Protein AF-A0A6A6WYN2-F1 (afdb_monomer_lite)

Foldseek 3Di:
DDDDPDDDDDPPDDDDDWDWDDDPLDPPDIFTDDPVRHVVVVVVVCVDPVSVVSVVVVVVVVVVVVVVVVVVPD

Secondary structure (DSSP, 8-state):
-------PPPTT-------EEE-SSSTT-EEE-SSSS-HHHHHHHHTSHHHHHHHHHHHHHHHHHHHHHTTTT-

Sequence (74 aa):
MTTWSETVLPQGCIAKFVPRIRCFDCPGKLYTAGPEHSVANFQLHLKNRNHQNNLKEREIKEMASSDFEKVDSI

Radius of gyration: 20.7 Å; chains: 1; bounding box: 53×25×46 Å

pLDDT: mean 82.91, std 13.23, range [44.5, 97.12]

Organism: NCBI:txid1314802

Structure (mmCIF, N/CA/C/O backbone):
data_AF-A0A6A6WYN2-F1
#
_entry.id   AF-A0A6A6WYN2-F1
#
loop_
_atom_site.group_PDB
_atom_site.id
_atom_site.type_symbol
_atom_site.label_atom_id
_atom_site.label_alt_id
_atom_site.label_comp_id
_atom_site.label_asym_id
_atom_site.label_entity_id
_atom_site.label_seq_id
_atom_site.pdbx_PDB_ins_code
_atom_site.Cartn_x
_atom_site.Cartn_y
_atom_site.Cartn_z
_atom_site.occupancy
_atom_site.B_iso_or_equiv
_atom_site.auth_seq_id
_atom_site.auth_comp_id
_atom_site.auth_asym_id
_atom_site.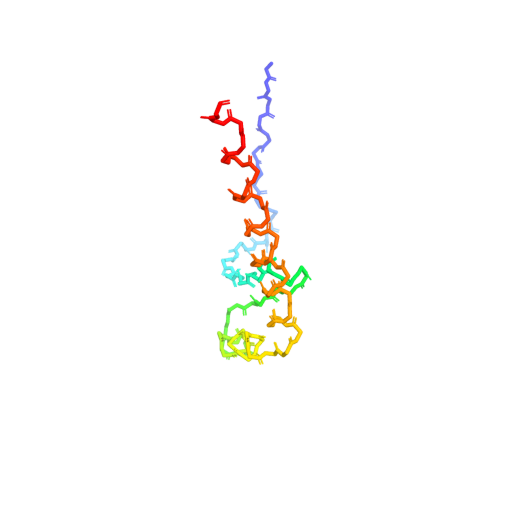auth_atom_id
_atom_site.pdbx_PDB_model_num
ATOM 1 N N . MET A 1 1 ? -18.235 15.465 -30.199 1.00 44.50 1 MET A N 1
ATOM 2 C CA . MET A 1 1 ? -17.368 14.378 -30.700 1.00 44.50 1 MET A CA 1
ATOM 3 C C . MET A 1 1 ? -16.149 14.329 -29.794 1.00 44.50 1 MET A C 1
ATOM 5 O O . MET A 1 1 ? -15.317 15.219 -29.875 1.00 44.50 1 MET A O 1
ATOM 9 N N . THR A 1 2 ? -16.103 13.402 -28.840 1.00 60.03 2 THR A N 1
ATOM 10 C CA . THR A 1 2 ? -14.989 13.267 -27.889 1.00 60.03 2 THR A CA 1
ATOM 11 C C . THR A 1 2 ? -13.876 12.455 -28.545 1.00 60.03 2 THR A C 1
ATOM 13 O O . THR A 1 2 ? -14.016 11.254 -28.758 1.00 60.03 2 THR A O 1
ATOM 16 N N . THR A 1 3 ? -12.784 13.122 -28.914 1.00 59.28 3 THR A N 1
ATOM 17 C CA . THR A 1 3 ? -11.557 12.484 -29.401 1.00 59.28 3 THR A CA 1
ATOM 18 C C . THR A 1 3 ? -10.823 11.862 -28.219 1.00 59.28 3 THR A C 1
ATOM 20 O O . THR A 1 3 ? -10.232 12.574 -27.408 1.00 59.28 3 THR A O 1
ATOM 23 N N . TRP A 1 4 ? -10.874 10.538 -28.106 1.00 61.97 4 TRP A N 1
ATOM 24 C CA . TRP A 1 4 ? -9.984 9.786 -27.229 1.00 61.97 4 TRP A CA 1
ATOM 25 C C . TRP A 1 4 ? -8.581 9.864 -27.826 1.00 61.97 4 TRP A C 1
ATOM 27 O O . TRP A 1 4 ? -8.343 9.376 -28.928 1.00 61.97 4 TRP A O 1
ATOM 37 N N . SER A 1 5 ? -7.671 10.551 -27.142 1.00 70.50 5 SER A N 1
ATOM 38 C CA . SER A 1 5 ? -6.270 10.627 -27.543 1.00 70.50 5 SER A CA 1
ATOM 39 C C . SER A 1 5 ? -5.633 9.247 -27.398 1.00 70.50 5 SER A C 1
ATOM 41 O O . SER A 1 5 ? -5.542 8.713 -26.292 1.00 70.50 5 SER A O 1
ATOM 43 N N . GLU A 1 6 ? -5.208 8.677 -28.517 1.00 71.56 6 GLU A N 1
ATOM 44 C CA . GLU A 1 6 ? -4.531 7.389 -28.584 1.00 71.56 6 GLU A CA 1
ATOM 45 C C . GLU A 1 6 ? -3.107 7.539 -28.027 1.00 71.56 6 GLU A C 1
ATOM 47 O O . GLU A 1 6 ? -2.206 8.074 -28.674 1.00 71.56 6 GLU A O 1
ATOM 52 N N . THR A 1 7 ? -2.910 7.143 -26.767 1.00 73.56 7 THR A N 1
ATOM 53 C CA . THR A 1 7 ? -1.615 7.265 -26.085 1.00 73.56 7 THR A CA 1
ATOM 54 C C . THR A 1 7 ? -0.678 6.146 -26.535 1.00 73.56 7 THR A C 1
ATOM 56 O O . THR A 1 7 ? -0.562 5.108 -25.884 1.00 73.56 7 THR A O 1
A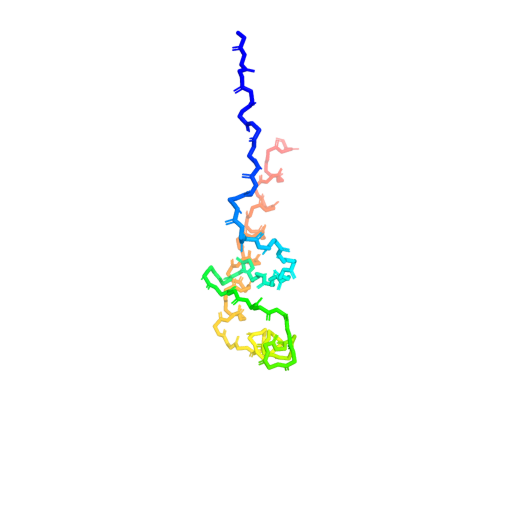TOM 59 N N . VAL A 1 8 ? 0.011 6.353 -27.653 1.00 81.19 8 VAL A N 1
ATOM 60 C CA . VAL A 1 8 ? 1.179 5.545 -28.024 1.00 81.19 8 VAL A CA 1
ATOM 61 C C . VAL A 1 8 ? 2.369 5.903 -27.129 1.00 81.19 8 VAL A C 1
ATOM 63 O O . VAL A 1 8 ? 2.634 7.075 -26.857 1.00 81.19 8 VAL A O 1
ATOM 66 N N . LEU A 1 9 ? 3.083 4.882 -26.640 1.00 84.69 9 LEU A N 1
ATOM 67 C CA . LEU A 1 9 ? 4.295 5.070 -25.837 1.00 84.69 9 LEU A CA 1
ATOM 68 C C . LEU A 1 9 ? 5.353 5.838 -26.654 1.00 84.69 9 LEU A C 1
ATOM 70 O O . LEU A 1 9 ? 5.512 5.553 -27.843 1.00 84.69 9 LEU A O 1
ATOM 74 N N . PRO A 1 10 ? 6.105 6.772 -26.042 1.00 88.44 10 PRO A N 1
ATOM 75 C CA . PRO A 1 10 ? 7.188 7.473 -26.727 1.00 88.44 10 PRO A CA 1
ATOM 76 C C . PRO A 1 10 ? 8.229 6.510 -27.318 1.00 88.44 10 PRO A C 1
ATOM 78 O O . PRO A 1 10 ? 8.498 5.440 -26.763 1.00 88.44 10 PRO A O 1
ATOM 81 N N . GLN A 1 11 ? 8.846 6.903 -28.438 1.00 87.19 11 GLN A N 1
ATOM 82 C CA . GLN A 1 11 ? 9.900 6.117 -29.087 1.00 87.19 11 GLN A CA 1
ATOM 83 C C . GLN A 1 11 ? 11.065 5.864 -28.115 1.00 87.19 11 GLN A C 1
ATOM 85 O O . GLN A 1 11 ? 11.519 6.772 -27.423 1.00 87.19 11 GLN A O 1
ATOM 90 N N . GLY A 1 12 ? 11.542 4.618 -28.055 1.00 89.00 12 GLY A N 1
ATOM 91 C CA . GLY A 1 12 ? 12.618 4.202 -27.147 1.00 89.00 12 GLY A CA 1
ATOM 92 C C . GLY A 1 12 ? 12.166 3.829 -25.728 1.00 89.00 12 GLY A C 1
ATOM 93 O O . GLY A 1 12 ? 12.989 3.370 -24.936 1.00 89.00 12 GLY A O 1
ATOM 94 N N . CYS A 1 13 ? 10.879 3.966 -25.392 1.00 89.00 13 CYS A N 1
ATOM 95 C CA . CYS A 1 13 ? 10.335 3.499 -24.117 1.00 89.00 13 CYS A CA 1
ATOM 96 C C . CYS A 1 13 ? 9.790 2.064 -24.214 1.00 89.00 13 CYS A C 1
ATOM 98 O O . CYS A 1 13 ? 9.165 1.682 -25.199 1.00 89.00 13 CYS A O 1
ATOM 100 N N . ILE A 1 14 ? 9.978 1.280 -23.147 1.00 89.19 14 ILE A N 1
ATOM 101 C CA . ILE A 1 14 ? 9.396 -0.062 -22.993 1.00 89.19 14 ILE A CA 1
ATOM 102 C C . ILE A 1 14 ? 8.458 -0.034 -21.789 1.00 89.19 14 ILE A C 1
ATOM 104 O O . ILE A 1 14 ? 8.894 0.244 -20.669 1.00 89.19 14 ILE A O 1
ATOM 108 N N . ALA A 1 15 ? 7.182 -0.356 -21.997 1.00 88.00 15 ALA A N 1
ATOM 109 C CA . ALA A 1 15 ? 6.269 -0.595 -20.887 1.00 88.00 15 ALA A CA 1
ATOM 110 C C . ALA A 1 15 ? 6.627 -1.911 -20.190 1.00 88.00 15 ALA A C 1
ATOM 112 O O . ALA A 1 15 ? 6.823 -2.944 -20.830 1.00 88.00 15 ALA A O 1
ATOM 113 N N . LYS A 1 16 ? 6.701 -1.873 -18.860 1.00 86.88 16 LYS A N 1
ATOM 114 C CA . LYS A 1 16 ? 6.932 -3.052 -18.026 1.00 86.88 16 LYS A CA 1
ATOM 115 C C . LYS A 1 16 ? 5.828 -3.161 -16.992 1.00 86.88 16 LYS A C 1
ATOM 117 O O . LYS A 1 16 ? 5.447 -2.167 -16.376 1.00 86.88 16 LYS A O 1
ATOM 122 N N . PHE A 1 17 ? 5.347 -4.380 -16.777 1.00 86.12 17 PHE A N 1
ATOM 123 C CA . PHE A 1 17 ? 4.445 -4.665 -15.674 1.00 86.12 17 PHE A CA 1
ATOM 124 C C . PHE A 1 17 ? 5.247 -4.764 -14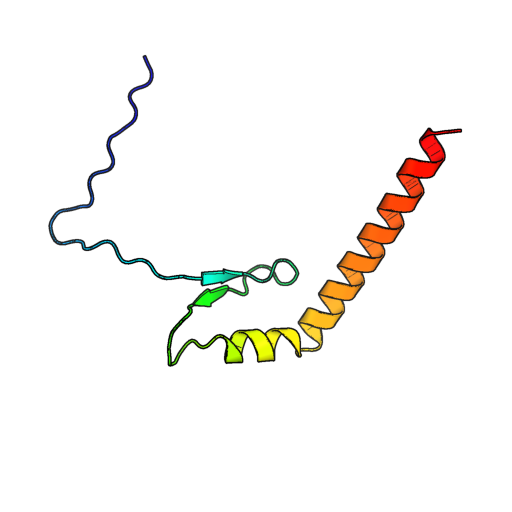.374 1.00 86.12 17 PHE A C 1
ATOM 126 O O . PHE A 1 17 ? 6.117 -5.622 -14.237 1.00 86.12 17 PHE A O 1
ATOM 133 N N . VAL A 1 18 ? 4.956 -3.871 -13.427 1.00 85.19 18 VAL A N 1
ATOM 134 C CA . VAL A 1 18 ? 5.587 -3.845 -12.103 1.00 85.19 18 VAL A CA 1
ATOM 135 C C . VAL A 1 18 ? 4.480 -3.913 -11.051 1.00 85.19 18 VAL A C 1
ATOM 137 O O . VAL A 1 18 ? 3.890 -2.878 -10.724 1.00 85.19 18 VAL A O 1
ATOM 140 N N . PRO A 1 19 ? 4.147 -5.111 -10.538 1.00 86.06 19 PRO A N 1
ATOM 141 C CA . PRO A 1 19 ? 3.088 -5.250 -9.552 1.00 86.06 19 PRO A CA 1
ATOM 142 C C . PRO A 1 19 ? 3.458 -4.518 -8.260 1.00 86.06 19 PRO A C 1
ATOM 144 O O . PRO A 1 19 ? 4.594 -4.593 -7.777 1.00 86.06 19 PRO A O 1
ATOM 147 N N . ARG A 1 20 ? 2.481 -3.799 -7.696 1.00 89.56 20 ARG A N 1
ATOM 148 C CA . ARG A 1 20 ? 2.640 -3.073 -6.434 1.00 89.56 20 ARG A CA 1
ATOM 149 C C . ARG A 1 20 ? 1.532 -3.433 -5.457 1.00 89.56 20 ARG A C 1
ATOM 151 O O . ARG A 1 20 ? 0.357 -3.403 -5.810 1.00 89.56 20 ARG A O 1
ATOM 158 N N . ILE A 1 21 ? 1.919 -3.719 -4.223 1.00 90.69 21 ILE A N 1
ATOM 159 C CA . ILE A 1 21 ? 1.016 -4.034 -3.120 1.00 90.69 21 ILE A CA 1
ATOM 160 C C . ILE A 1 21 ? 0.784 -2.753 -2.315 1.00 90.69 21 ILE A C 1
ATOM 162 O O . ILE A 1 21 ? 1.740 -2.097 -1.889 1.00 90.69 21 ILE A O 1
ATOM 166 N N . ARG A 1 22 ? -0.486 -2.391 -2.119 1.00 92.00 22 ARG A N 1
ATOM 167 C CA . ARG A 1 22 ? -0.916 -1.258 -1.285 1.00 92.00 22 ARG A CA 1
ATOM 168 C C . ARG A 1 22 ? -1.541 -1.761 0.007 1.00 92.00 22 ARG A C 1
ATOM 170 O O . ARG A 1 22 ? -2.354 -2.677 -0.035 1.00 92.00 22 ARG A O 1
ATOM 177 N N . CYS A 1 23 ? -1.201 -1.122 1.123 1.00 94.12 23 CYS A N 1
ATOM 178 C CA . CYS A 1 23 ? -1.973 -1.251 2.355 1.00 94.12 23 CYS A CA 1
ATOM 179 C C . CYS A 1 23 ? -3.086 -0.195 2.357 1.00 94.12 23 CYS A C 1
ATOM 181 O O . CYS A 1 23 ? -2.800 0.988 2.176 1.00 94.12 23 CYS A O 1
ATOM 183 N N . PHE A 1 24 ? -4.336 -0.611 2.559 1.00 93.19 24 PHE A N 1
ATOM 184 C CA . PHE A 1 24 ? -5.467 0.317 2.658 1.00 93.19 24 PHE A CA 1
ATOM 185 C C . PHE A 1 24 ? -5.523 1.029 4.014 1.00 93.19 24 PHE A C 1
ATOM 187 O O . PHE A 1 24 ? -5.916 2.189 4.070 1.00 93.19 24 PHE A O 1
ATOM 194 N N . ASP A 1 25 ? -5.049 0.382 5.081 1.00 95.25 25 ASP A N 1
ATOM 195 C CA . ASP A 1 25 ? -5.022 0.951 6.436 1.00 95.25 25 ASP A CA 1
ATOM 196 C C . ASP A 1 25 ? -3.832 1.900 6.662 1.00 95.25 25 ASP A C 1
ATOM 198 O O . ASP A 1 25 ? -3.799 2.668 7.622 1.00 95.25 25 ASP A O 1
ATOM 202 N N . CYS A 1 26 ? -2.817 1.858 5.795 1.00 95.88 26 CYS A N 1
ATOM 203 C CA . CYS A 1 26 ? -1.614 2.684 5.899 1.00 95.88 26 CYS A CA 1
ATOM 204 C C . CYS A 1 26 ? -1.378 3.467 4.597 1.00 95.88 26 CYS A C 1
ATOM 206 O O . CYS A 1 26 ? -0.614 3.009 3.735 1.00 95.88 26 CYS A O 1
ATOM 208 N N . PRO A 1 27 ? -1.989 4.658 4.442 1.00 92.50 27 PRO A N 1
ATOM 209 C CA . PRO A 1 27 ? -1.831 5.463 3.237 1.00 92.50 27 PRO A CA 1
ATOM 210 C C . PRO A 1 27 ? -0.356 5.812 2.998 1.00 92.50 27 PRO A C 1
ATOM 212 O O . PRO A 1 27 ? 0.409 6.086 3.921 1.00 92.50 27 PRO A O 1
ATOM 215 N N . GLY A 1 28 ? 0.066 5.749 1.735 1.00 90.06 28 GLY A N 1
ATOM 216 C CA . GLY A 1 28 ? 1.454 5.994 1.330 1.00 90.06 28 GLY A CA 1
ATOM 217 C C . GLY A 1 28 ? 2.405 4.799 1.490 1.00 90.06 28 GLY A C 1
ATOM 218 O O . GLY A 1 28 ? 3.509 4.839 0.944 1.00 90.06 28 GLY A O 1
ATOM 219 N N . LYS A 1 29 ? 2.007 3.705 2.159 1.00 90.06 29 LYS A N 1
ATOM 220 C CA . LYS A 1 29 ? 2.804 2.466 2.195 1.00 90.06 29 LYS A CA 1
ATOM 221 C C . LYS A 1 29 ? 2.545 1.625 0.943 1.00 90.06 29 LYS A C 1
ATOM 223 O O . LYS A 1 29 ? 1.480 1.035 0.769 1.00 90.06 29 LYS A O 1
ATOM 228 N N . LEU A 1 30 ? 3.550 1.578 0.070 1.00 90.00 30 LEU A N 1
ATOM 229 C CA . LEU A 1 30 ? 3.498 0.927 -1.235 1.00 90.00 30 LEU A CA 1
ATOM 230 C C . LEU A 1 30 ? 4.729 0.038 -1.423 1.00 90.00 30 LEU A C 1
ATOM 232 O O . LEU A 1 30 ? 5.859 0.521 -1.376 1.00 90.00 30 LEU A O 1
ATOM 236 N N . TYR A 1 31 ? 4.504 -1.245 -1.683 1.00 89.44 31 TYR A N 1
ATOM 237 C CA . TYR A 1 31 ? 5.564 -2.237 -1.845 1.00 89.44 31 TYR A CA 1
ATOM 238 C C . TYR A 1 31 ? 5.633 -2.663 -3.306 1.00 89.44 31 TYR A C 1
ATOM 240 O O . TYR A 1 31 ? 4.625 -3.037 -3.898 1.00 89.44 31 TYR A O 1
ATOM 248 N N . THR A 1 32 ? 6.813 -2.569 -3.909 1.00 86.62 32 THR A N 1
ATOM 249 C CA . THR A 1 32 ? 7.096 -3.197 -5.208 1.00 86.62 32 THR A CA 1
ATOM 250 C C . THR A 1 32 ? 7.236 -4.696 -4.979 1.00 86.62 32 THR A C 1
ATOM 252 O O . THR A 1 32 ? 7.764 -5.053 -3.939 1.00 86.62 32 THR A O 1
ATOM 255 N N . ALA A 1 33 ? 6.781 -5.559 -5.888 1.00 77.19 33 ALA A N 1
ATOM 256 C CA . ALA A 1 33 ? 7.043 -6.997 -5.796 1.00 77.19 33 ALA A CA 1
ATOM 257 C C . ALA A 1 33 ? 8.280 -7.384 -6.634 1.00 77.19 33 ALA A C 1
ATOM 259 O O . ALA A 1 33 ? 8.321 -7.133 -7.838 1.00 77.19 33 ALA A O 1
ATOM 260 N N . GLY A 1 34 ? 9.288 -7.983 -5.996 1.00 73.00 34 GLY A N 1
ATOM 261 C CA . GLY A 1 34 ? 10.519 -8.496 -6.612 1.00 73.00 34 GLY A CA 1
ATOM 262 C C . GLY A 1 34 ? 11.408 -9.244 -5.601 1.00 73.00 34 GLY A C 1
ATOM 263 O O . GLY A 1 34 ? 11.091 -9.233 -4.414 1.00 73.00 34 GLY A O 1
ATOM 264 N N . PRO A 1 35 ? 12.515 -9.884 -6.026 1.00 69.44 35 PRO A N 1
ATOM 265 C CA . PRO A 1 35 ? 13.388 -10.664 -5.135 1.00 69.44 35 PRO A CA 1
ATOM 266 C C . PRO A 1 35 ? 13.914 -9.858 -3.932 1.00 69.44 35 PRO A C 1
ATOM 268 O O . PRO A 1 35 ? 13.785 -10.303 -2.796 1.00 69.44 35 PRO A O 1
ATOM 271 N N . GLU A 1 36 ? 14.363 -8.621 -4.173 1.00 67.00 36 GLU A N 1
ATOM 272 C CA . GLU A 1 36 ? 14.824 -7.675 -3.135 1.00 67.00 36 GLU A CA 1
ATOM 273 C C . GLU A 1 36 ? 13.681 -6.823 -2.540 1.00 67.00 36 GLU A C 1
ATOM 275 O O . GLU A 1 36 ? 13.778 -6.261 -1.450 1.00 67.00 36 GLU A O 1
ATOM 280 N N . HIS A 1 37 ? 12.551 -6.739 -3.247 1.00 65.94 37 HIS A N 1
ATOM 281 C CA . HIS A 1 37 ? 11.346 -6.012 -2.843 1.00 65.94 37 HIS A CA 1
ATOM 282 C C . HIS A 1 37 ? 10.236 -7.025 -2.568 1.00 65.94 37 HIS A C 1
ATOM 284 O O . HIS A 1 37 ? 9.246 -7.138 -3.283 1.00 65.94 37 HIS A O 1
ATOM 290 N N . SER A 1 38 ? 10.475 -7.887 -1.591 1.00 73.75 38 SER A N 1
ATOM 291 C CA . SER A 1 38 ? 9.698 -9.112 -1.457 1.00 73.75 38 SER A CA 1
ATOM 292 C C . SER A 1 38 ? 8.350 -8.890 -0.769 1.00 73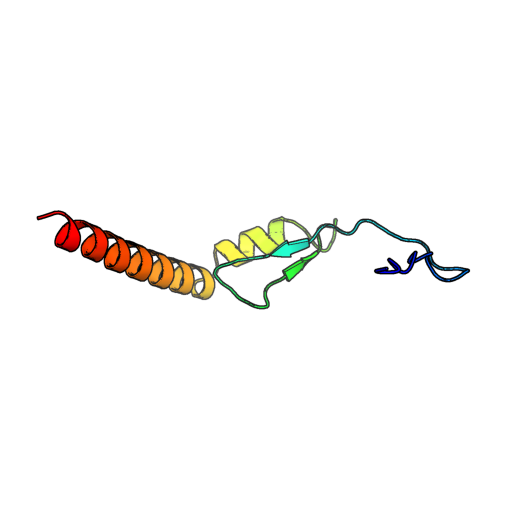.75 38 SER A C 1
ATOM 294 O O . SER A 1 38 ? 8.153 -7.967 0.027 1.00 73.75 38 SER A O 1
ATOM 296 N N . VAL A 1 39 ? 7.432 -9.829 -1.012 1.00 81.88 39 VAL A N 1
ATOM 297 C CA . VAL A 1 39 ? 6.213 -10.028 -0.211 1.00 81.88 39 VAL A CA 1
ATOM 298 C C . VAL A 1 39 ? 6.546 -10.121 1.286 1.00 81.88 39 VAL A C 1
ATOM 300 O O . VAL A 1 39 ? 5.751 -9.683 2.113 1.00 81.88 39 VAL A O 1
ATOM 303 N N . ALA A 1 40 ? 7.739 -10.603 1.651 1.00 86.81 40 ALA A N 1
ATOM 304 C CA . ALA A 1 40 ? 8.172 -10.685 3.043 1.00 86.81 40 ALA A CA 1
ATOM 305 C C . ALA A 1 40 ? 8.268 -9.305 3.718 1.00 86.81 40 ALA A C 1
ATOM 307 O O . ALA A 1 40 ? 7.837 -9.154 4.860 1.00 86.81 40 ALA A O 1
ATOM 308 N N . ASN A 1 41 ? 8.725 -8.265 3.011 1.00 87.88 41 ASN A N 1
ATOM 309 C CA . ASN A 1 41 ? 8.738 -6.899 3.551 1.00 87.88 41 ASN A CA 1
ATOM 310 C C . ASN A 1 41 ? 7.321 -6.382 3.833 1.00 87.88 41 ASN A C 1
ATOM 312 O O . ASN A 1 41 ? 7.090 -5.690 4.828 1.00 87.88 41 ASN A O 1
ATOM 316 N N . PHE A 1 42 ? 6.356 -6.753 2.988 1.00 91.56 42 PHE A N 1
ATOM 317 C CA . PHE A 1 42 ? 4.951 -6.447 3.232 1.00 91.56 42 PHE A CA 1
ATOM 318 C C . PHE A 1 42 ? 4.398 -7.241 4.426 1.00 91.56 42 PHE A C 1
ATOM 320 O O . PHE A 1 42 ? 3.715 -6.677 5.274 1.00 91.56 42 PHE A O 1
ATOM 327 N N . GLN A 1 43 ? 4.761 -8.517 4.573 1.00 91.75 43 GLN A N 1
ATOM 328 C CA . GLN A 1 43 ? 4.376 -9.322 5.740 1.00 91.75 43 GLN A CA 1
ATOM 329 C C . GLN A 1 43 ? 4.926 -8.749 7.055 1.00 91.75 43 GLN A C 1
ATOM 331 O O . GLN A 1 43 ? 4.227 -8.752 8.068 1.00 91.75 43 GLN A O 1
ATOM 336 N N . LEU A 1 44 ? 6.153 -8.218 7.054 1.00 93.50 44 LEU A N 1
ATOM 337 C CA . LEU A 1 44 ? 6.714 -7.519 8.214 1.00 93.50 44 LEU A CA 1
ATOM 338 C C . LEU A 1 44 ? 5.929 -6.247 8.545 1.00 93.50 44 LEU A C 1
ATOM 340 O O . LEU A 1 44 ? 5.694 -5.955 9.716 1.00 93.50 44 LEU A O 1
ATOM 344 N N . HIS A 1 45 ? 5.477 -5.515 7.526 1.00 93.62 45 HIS A N 1
ATOM 345 C CA . HIS A 1 45 ? 4.609 -4.359 7.719 1.00 93.62 45 HIS A CA 1
ATOM 346 C C . HIS A 1 45 ? 3.290 -4.722 8.404 1.00 93.62 45 HIS A C 1
ATOM 348 O O . HIS A 1 45 ? 2.901 -4.017 9.335 1.00 93.62 45 HIS A O 1
ATOM 354 N N . LEU A 1 46 ? 2.663 -5.841 8.029 1.00 95.19 46 LEU A N 1
ATOM 355 C CA . LEU A 1 46 ? 1.436 -6.311 8.681 1.00 95.19 46 LEU A CA 1
ATOM 356 C C . LEU A 1 46 ? 1.645 -6.618 10.173 1.00 95.19 46 LEU A C 1
ATOM 358 O O . LEU A 1 46 ? 0.739 -6.439 10.979 1.00 95.19 46 LEU A O 1
ATOM 362 N N . LYS A 1 47 ? 2.850 -7.037 10.573 1.00 95.69 47 LYS A N 1
ATOM 363 C CA . LYS A 1 47 ? 3.194 -7.297 11.984 1.00 95.69 47 LYS A CA 1
ATOM 364 C C . LYS A 1 47 ? 3.551 -6.032 12.772 1.00 95.69 47 LYS A C 1
ATOM 366 O O . LYS A 1 47 ? 3.725 -6.101 13.986 1.00 95.69 47 LYS A O 1
ATOM 371 N N . ASN A 1 48 ? 3.686 -4.880 12.115 1.00 95.88 48 ASN A N 1
ATOM 372 C CA . ASN A 1 48 ? 4.047 -3.635 12.782 1.00 95.88 48 ASN A CA 1
ATOM 373 C C . ASN A 1 48 ? 2.875 -3.106 13.627 1.00 95.88 48 ASN A C 1
ATOM 375 O O . ASN A 1 48 ? 1.738 -3.036 13.161 1.00 95.88 48 ASN A O 1
ATOM 379 N N . ARG A 1 49 ? 3.169 -2.656 14.853 1.00 96.75 49 ARG A N 1
ATOM 380 C CA . ARG A 1 49 ? 2.189 -2.077 15.782 1.00 96.75 49 ARG A CA 1
ATOM 381 C C . ARG A 1 49 ? 1.389 -0.928 15.167 1.00 96.75 49 ARG A C 1
ATOM 383 O O . ARG A 1 49 ? 0.193 -0.840 15.414 1.00 96.75 49 ARG A O 1
ATOM 390 N N . ASN A 1 50 ? 2.014 -0.078 14.354 1.00 95.88 50 ASN A N 1
ATOM 391 C CA . ASN A 1 50 ? 1.309 1.055 13.747 1.00 95.88 50 ASN A CA 1
ATOM 392 C C . ASN A 1 50 ? 0.215 0.587 12.779 1.00 95.88 50 ASN A C 1
ATOM 394 O O . ASN A 1 50 ? -0.894 1.099 12.823 1.00 95.88 50 ASN A O 1
ATOM 398 N N . HIS A 1 51 ? 0.501 -0.424 11.954 1.00 96.94 51 HIS A N 1
ATOM 399 C CA . HIS A 1 51 ? -0.508 -1.006 11.070 1.00 96.94 51 HIS A CA 1
ATOM 400 C C . HIS A 1 51 ? -1.652 -1.641 11.873 1.00 96.94 51 HIS A C 1
ATOM 402 O O . HIS A 1 51 ? -2.819 -1.401 11.582 1.00 96.94 51 HIS A O 1
ATOM 408 N N . GLN A 1 52 ? -1.318 -2.384 12.930 1.00 97.12 52 GLN A N 1
ATOM 409 C CA . GLN A 1 52 ? -2.300 -3.007 13.822 1.00 97.12 52 GLN A CA 1
ATOM 410 C C . GLN A 1 52 ? -3.204 -1.982 14.527 1.00 97.12 52 GLN A C 1
ATOM 412 O O . GLN A 1 52 ? -4.385 -2.246 14.728 1.00 97.12 52 GLN A O 1
ATOM 417 N N . ASN A 1 53 ? -2.679 -0.810 14.894 1.00 96.94 53 ASN A N 1
ATOM 418 C CA . ASN A 1 53 ? -3.491 0.267 15.464 1.00 96.94 53 ASN A CA 1
ATOM 419 C C . ASN A 1 53 ? -4.477 0.827 14.430 1.00 96.94 53 ASN A C 1
ATOM 421 O O . ASN A 1 53 ? -5.663 0.927 14.724 1.00 96.94 53 ASN A O 1
ATOM 42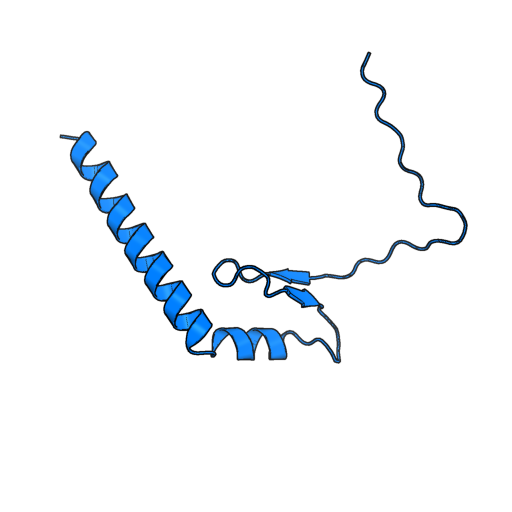5 N N . ASN A 1 54 ? -4.010 1.103 13.209 1.00 96.31 54 ASN A N 1
ATOM 426 C CA . ASN A 1 54 ? -4.868 1.603 12.134 1.00 96.31 54 ASN A CA 1
ATOM 427 C C . ASN A 1 54 ? -5.979 0.601 11.770 1.00 96.31 54 ASN A C 1
ATOM 429 O O . ASN A 1 54 ? -7.113 1.000 11.517 1.00 96.31 54 ASN A O 1
ATOM 433 N N . LEU A 1 55 ? -5.674 -0.704 11.785 1.00 96.31 55 LEU A N 1
ATOM 434 C CA . LEU A 1 55 ? -6.676 -1.759 11.601 1.00 96.31 55 LEU A CA 1
ATOM 435 C C . LEU A 1 55 ? -7.779 -1.695 12.663 1.00 96.31 55 LEU A C 1
ATOM 437 O O . LEU A 1 55 ? -8.954 -1.746 12.316 1.00 96.31 55 LEU A O 1
ATOM 441 N N . LYS A 1 56 ? -7.414 -1.538 13.941 1.00 95.94 56 LYS A N 1
ATOM 442 C CA . LYS A 1 56 ? -8.391 -1.429 15.036 1.00 95.94 56 LYS A CA 1
ATOM 443 C C . LYS A 1 56 ? -9.269 -0.192 14.900 1.00 95.94 56 LYS A C 1
ATOM 445 O O . LYS A 1 56 ? -10.469 -0.266 15.134 1.00 95.94 56 LYS A O 1
ATOM 450 N N . GLU A 1 57 ? -8.690 0.940 14.511 1.00 95.06 57 GLU A N 1
ATOM 451 C CA . GLU A 1 57 ? -9.454 2.166 14.256 1.00 95.06 57 GLU A CA 1
ATOM 452 C C . GLU A 1 57 ? -10.471 1.965 13.127 1.00 95.06 57 GLU A C 1
ATOM 454 O O . GLU A 1 57 ? -11.621 2.393 13.253 1.00 95.06 57 GLU A O 1
ATOM 459 N N . ARG A 1 58 ? -10.077 1.260 12.056 1.00 94.50 58 ARG A N 1
ATOM 460 C CA . ARG A 1 58 ? -10.998 0.873 10.982 1.00 94.50 58 ARG A CA 1
ATOM 461 C C . ARG A 1 58 ? -12.122 -0.009 11.516 1.00 94.50 58 ARG A C 1
ATOM 463 O O . ARG A 1 58 ? -13.278 0.312 11.286 1.00 94.50 58 ARG A O 1
ATOM 470 N N . GLU A 1 59 ? -11.809 -1.069 12.254 1.00 94.31 59 GLU A N 1
ATOM 471 C CA . GLU A 1 59 ? -12.818 -1.981 12.815 1.00 94.31 59 GLU A CA 1
ATOM 472 C C . GLU A 1 59 ? -13.820 -1.266 13.733 1.00 94.31 59 GLU A C 1
ATOM 474 O O . GLU A 1 59 ? -15.021 -1.510 13.637 1.00 94.31 59 GLU A O 1
ATOM 479 N N . ILE A 1 60 ? -13.350 -0.343 14.578 1.00 93.81 60 ILE A N 1
ATOM 480 C CA . ILE A 1 60 ? -14.220 0.464 15.448 1.00 93.81 60 ILE A CA 1
ATOM 481 C C . ILE A 1 60 ? -15.163 1.333 14.611 1.00 93.81 60 ILE A C 1
ATOM 483 O O . ILE A 1 60 ? -16.354 1.420 14.912 1.00 93.81 60 ILE A O 1
ATOM 487 N N . LYS A 1 61 ? -14.647 1.964 13.550 1.00 90.31 61 LYS A N 1
ATOM 488 C CA . LYS A 1 61 ? -15.459 2.782 12.647 1.00 90.31 61 LYS A CA 1
ATOM 489 C C . LYS A 1 61 ? -16.523 1.950 11.926 1.00 90.31 61 LYS A C 1
ATOM 491 O O . LYS A 1 61 ? -17.668 2.387 11.861 1.00 90.31 61 LYS A O 1
ATOM 496 N N . GLU A 1 62 ? -16.153 0.777 11.413 1.00 89.19 62 GLU A N 1
ATOM 497 C CA . GLU A 1 62 ? -17.076 -0.136 10.724 1.00 89.19 62 GLU A CA 1
ATOM 498 C C . GLU A 1 62 ? -18.200 -0.603 11.663 1.00 89.19 62 GLU A C 1
ATOM 500 O O . GLU A 1 62 ? -19.376 -0.584 11.288 1.00 89.19 62 GLU A O 1
ATOM 505 N N . MET A 1 63 ? -17.860 -0.942 12.913 1.00 86.00 63 MET A N 1
ATOM 506 C CA . MET A 1 63 ? -18.849 -1.305 13.931 1.00 86.00 63 MET A CA 1
ATOM 507 C C . MET A 1 63 ? -19.836 -0.156 14.178 1.00 86.00 63 MET A C 1
ATOM 509 O O . MET A 1 63 ? -21.045 -0.358 14.091 1.00 86.00 63 MET A O 1
ATOM 513 N N . ALA A 1 64 ? -19.328 1.066 14.372 1.00 80.50 64 ALA A N 1
ATOM 514 C CA . ALA A 1 64 ? -20.161 2.245 14.604 1.00 80.50 64 ALA A CA 1
ATOM 515 C C . ALA A 1 64 ? -21.083 2.584 13.417 1.00 80.50 64 ALA A C 1
ATOM 517 O O . ALA A 1 64 ? -22.200 3.052 13.629 1.00 80.50 64 ALA A O 1
ATOM 518 N N . SER A 1 65 ? -20.656 2.340 12.171 1.00 74.50 65 SER A N 1
ATOM 519 C CA . SER A 1 65 ? -21.542 2.506 11.009 1.00 74.50 65 SER A CA 1
ATOM 520 C C . SER A 1 65 ? -22.650 1.455 10.943 1.00 74.50 65 SER A C 1
ATOM 522 O O . SER A 1 65 ? -23.768 1.787 10.559 1.00 74.50 65 SER A O 1
ATOM 524 N N . SER A 1 66 ? -22.375 0.213 11.353 1.00 70.75 66 SER A N 1
ATOM 525 C CA . SER A 1 66 ? -23.369 -0.868 11.306 1.00 70.75 66 SER A CA 1
ATOM 526 C C . SER A 1 66 ? -24.511 -0.701 12.318 1.00 70.75 66 SER A C 1
ATOM 528 O O . SER A 1 66 ? -25.610 -1.217 12.107 1.00 70.75 66 SER A O 1
ATOM 530 N N . ASP A 1 67 ? -24.274 0.056 13.392 1.00 63.78 67 ASP A N 1
ATOM 531 C CA . ASP A 1 67 ? -25.292 0.378 14.394 1.00 63.78 67 ASP A CA 1
ATOM 532 C C . ASP A 1 67 ? -26.280 1.448 13.900 1.00 63.78 67 ASP A C 1
ATOM 534 O O . ASP A 1 67 ? -27.440 1.451 14.311 1.00 63.78 67 ASP A O 1
ATOM 538 N N . PHE A 1 68 ? -25.858 2.322 12.978 1.00 57.16 68 PHE A N 1
ATOM 539 C CA . PHE A 1 68 ? -26.714 3.379 12.436 1.00 57.16 68 PHE A CA 1
ATOM 540 C C . PHE A 1 68 ? -27.765 2.831 11.457 1.00 57.16 68 PHE A C 1
ATOM 542 O O . PHE A 1 68 ? -28.932 3.187 11.553 1.00 57.16 68 PHE A O 1
ATOM 549 N N . GLU A 1 69 ? -27.416 1.881 10.582 1.00 60.94 69 GLU A N 1
ATOM 550 C CA . GLU A 1 69 ? -28.383 1.311 9.622 1.00 60.94 69 GLU A CA 1
ATOM 551 C C . GLU A 1 69 ? -29.538 0.541 10.292 1.00 60.94 69 GLU A C 1
ATOM 553 O O . GLU A 1 69 ? -30.618 0.398 9.716 1.00 60.94 69 GLU A O 1
ATOM 558 N N . LYS A 1 70 ? -29.350 0.064 11.530 1.00 59.94 70 LYS A N 1
ATOM 559 C CA . LYS A 1 70 ? -30.411 -0.613 12.291 1.00 59.94 70 LYS A CA 1
ATOM 560 C C . LYS A 1 70 ? -31.431 0.336 12.917 1.00 59.94 70 LYS A C 1
ATOM 562 O O . LYS A 1 70 ? -32.523 -0.131 13.233 1.00 59.94 70 LYS A O 1
ATOM 567 N N . VAL A 1 71 ? -31.114 1.621 13.103 1.00 60.59 71 VAL A N 1
ATOM 568 C CA . VAL A 1 71 ? -32.056 2.578 13.712 1.00 60.59 71 VAL A CA 1
ATOM 569 C C . VAL A 1 71 ? -33.093 3.096 12.710 1.00 60.59 71 VAL A C 1
ATOM 571 O O . VAL A 1 71 ? -34.223 3.362 13.099 1.00 60.59 71 VAL A O 1
ATOM 574 N N . ASP A 1 72 ? -32.754 3.134 11.418 1.00 60.25 72 ASP A N 1
ATOM 575 C C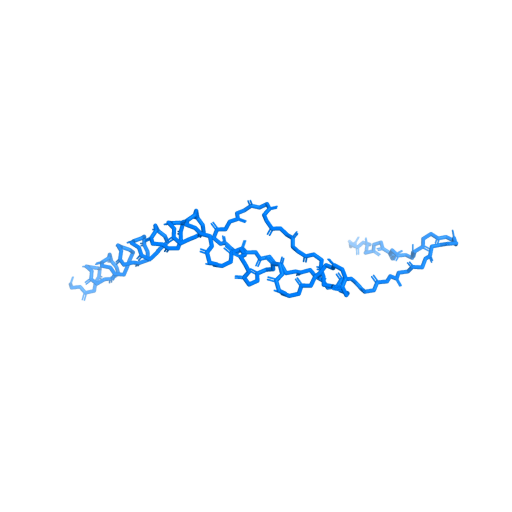A . ASP A 1 72 ? -33.632 3.638 10.350 1.00 60.25 72 ASP A CA 1
ATOM 576 C C . ASP A 1 72 ? -34.648 2.592 9.839 1.00 60.25 72 ASP A C 1
ATOM 578 O O . ASP A 1 72 ? -35.444 2.874 8.945 1.00 60.25 72 ASP A O 1
ATOM 582 N N . SER A 1 73 ? -34.625 1.371 10.391 1.00 59.75 73 SER A N 1
ATOM 583 C CA . SER A 1 73 ? -35.519 0.262 10.012 1.00 59.75 73 SER A CA 1
ATOM 584 C C . SER A 1 73 ? -36.612 -0.054 11.050 1.00 59.75 73 SER A C 1
ATOM 586 O O . SER A 1 73 ? -37.213 -1.129 10.974 1.00 59.75 73 SER A O 1
ATOM 588 N N . ILE A 1 74 ? -36.864 0.836 12.020 1.00 59.84 74 ILE A N 1
ATOM 589 C CA . ILE A 1 74 ? -37.946 0.715 13.022 1.00 59.84 74 ILE A CA 1
ATOM 590 C C . ILE A 1 74 ? -39.032 1.757 12.762 1.00 59.84 74 ILE A C 1
ATOM 592 O O . ILE A 1 74 ? -38.683 2.950 12.633 1.00 59.84 74 ILE A O 1
#